Protein AF-A0AAW4BIH2-F1 (afdb_monomer_lite)

InterPro domains:
  IPR036457 PPM-type phosphatase-like domain superfamily [SSF81606] (21-105)

Sequence (108 aa):
MIEEGEHPIKKINERKERLSSVITKAISPQIELDYDITVASVDEYLEDGVLLLSLMSDGAYDYWQSRPRFSDSTMSTPSAFINSLRKRIEIKGPKDDYSCMNVKIHMK

Secondary structure (DSSP, 8-state):
--------HHHHHHHHHHHHT--S----TTS----------GGGGEETTEEEEEEE-HHHHHHHHTS----HHHHT-HHHHHHHHHHHHHHH--SS---EEEEEEE--

Structure (mmCIF, N/CA/C/O backbone):
data_AF-A0AAW4BIH2-F1
#
_entry.id   AF-A0AAW4BIH2-F1
#
loop_
_atom_site.group_PDB
_atom_site.id
_atom_site.type_symbol
_atom_site.label_atom_id
_atom_site.label_alt_id
_atom_site.label_comp_id
_atom_site.label_asym_id
_atom_site.label_entity_id
_atom_site.label_seq_id
_atom_site.pdbx_PDB_ins_code
_atom_site.Cartn_x
_atom_site.Cartn_y
_atom_site.Cartn_z
_atom_site.occupancy
_atom_site.B_iso_or_equiv
_atom_site.auth_seq_id
_atom_site.auth_comp_id
_atom_site.auth_asym_id
_atom_site.auth_atom_id
_atom_site.pdbx_PDB_model_num
ATOM 1 N N . MET A 1 1 ? -35.031 -0.398 17.779 1.00 35.66 1 MET A N 1
ATOM 2 C CA . MET A 1 1 ? -35.865 0.707 17.263 1.00 35.66 1 MET A CA 1
ATOM 3 C C . MET A 1 1 ? -35.094 1.366 16.141 1.00 35.66 1 MET A C 1
ATOM 5 O O . MET A 1 1 ? -34.038 1.926 16.399 1.00 35.66 1 MET A O 1
ATOM 9 N N . ILE A 1 2 ? -35.542 1.171 14.903 1.00 38.56 2 ILE A N 1
ATOM 10 C CA . ILE A 1 2 ? -34.971 1.819 13.721 1.00 38.56 2 ILE A CA 1
ATOM 11 C C . ILE A 1 2 ? -35.695 3.165 13.629 1.00 38.56 2 ILE A C 1
ATOM 13 O O . ILE A 1 2 ? -36.900 3.187 13.407 1.00 38.56 2 ILE A O 1
ATOM 17 N N . GLU A 1 3 ? -35.003 4.264 13.931 1.00 43.53 3 GLU A N 1
ATOM 18 C CA . GLU A 1 3 ? -35.548 5.613 13.743 1.00 43.53 3 GLU A CA 1
ATOM 19 C C . GLU A 1 3 ? -35.570 5.922 12.243 1.00 43.53 3 GLU A C 1
ATOM 21 O O . GLU A 1 3 ? -34.530 6.157 11.625 1.00 43.53 3 GLU A O 1
ATOM 26 N N . GLU A 1 4 ? -36.767 5.879 11.661 1.00 47.53 4 GLU A N 1
ATOM 27 C CA . GLU A 1 4 ? -37.059 6.401 10.330 1.00 47.53 4 GLU A CA 1
ATOM 28 C C . GLU A 1 4 ? -37.160 7.928 10.402 1.00 47.53 4 GLU A C 1
ATOM 30 O O . GLU A 1 4 ? -38.113 8.490 10.940 1.00 47.53 4 GLU A O 1
ATOM 35 N N . GLY A 1 5 ? -36.157 8.611 9.858 1.00 56.44 5 GLY A N 1
ATOM 36 C CA . GLY A 1 5 ? -36.192 10.048 9.622 1.00 56.44 5 GLY A CA 1
ATOM 37 C C . GLY A 1 5 ? -35.192 10.429 8.538 1.00 56.44 5 GLY A C 1
ATOM 38 O O . GLY A 1 5 ? -34.066 9.929 8.524 1.00 56.44 5 GLY A O 1
ATOM 39 N N . GLU A 1 6 ? -35.594 11.307 7.616 1.00 54.28 6 GLU A N 1
ATOM 40 C CA . GLU A 1 6 ? -34.710 11.832 6.572 1.00 54.28 6 GLU A CA 1
ATOM 41 C C . GLU A 1 6 ? -33.540 12.587 7.217 1.00 54.28 6 GLU A C 1
ATOM 43 O O . GLU A 1 6 ? -33.674 13.688 7.757 1.00 54.28 6 GLU A O 1
ATOM 48 N N . HIS A 1 7 ? -32.365 11.961 7.212 1.00 57.38 7 HIS A N 1
ATOM 49 C CA . HIS A 1 7 ? -31.160 12.561 7.756 1.00 57.38 7 HIS A CA 1
ATOM 50 C C . HIS A 1 7 ? -30.474 13.442 6.701 1.00 57.38 7 HIS A C 1
ATOM 52 O O . HIS A 1 7 ? -30.333 13.025 5.551 1.00 57.38 7 HIS A O 1
ATOM 58 N N . PRO A 1 8 ? -29.965 14.630 7.080 1.00 63.91 8 PRO A N 1
ATOM 59 C CA . PRO A 1 8 ? -29.156 15.453 6.189 1.00 63.91 8 PRO A CA 1
ATOM 60 C C . PRO A 1 8 ? -27.992 14.639 5.615 1.00 63.91 8 PRO A C 1
ATOM 62 O O . PRO A 1 8 ? -27.312 13.936 6.366 1.00 63.91 8 PRO A O 1
ATOM 65 N N . ILE A 1 9 ? -27.709 14.787 4.316 1.00 61.97 9 ILE A N 1
ATOM 66 C CA . ILE A 1 9 ? -26.652 14.049 3.590 1.00 61.97 9 ILE A CA 1
ATOM 67 C C . ILE A 1 9 ? -25.314 14.067 4.352 1.00 61.97 9 ILE A C 1
ATOM 69 O O . ILE A 1 9 ? -24.610 13.062 4.417 1.00 61.97 9 ILE A O 1
ATOM 73 N N . LYS A 1 10 ? -25.000 15.185 5.020 1.00 56.34 10 LYS A N 1
ATOM 74 C CA . LYS A 1 10 ? -23.813 15.335 5.870 1.00 56.34 10 LYS A CA 1
ATOM 75 C C . LYS A 1 10 ? -23.765 14.334 7.038 1.00 56.34 10 LYS A C 1
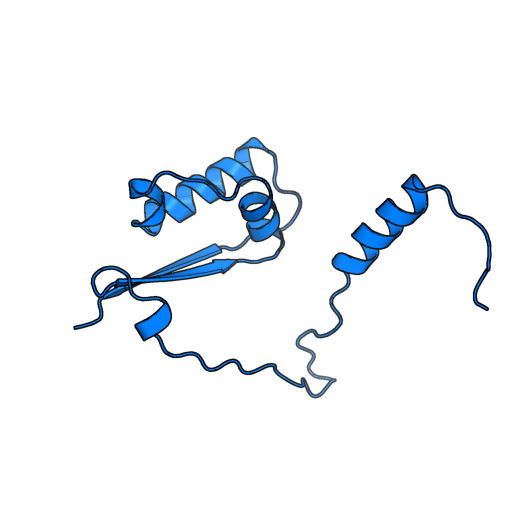ATOM 77 O O . LYS A 1 10 ? -22.749 13.673 7.215 1.00 56.34 10 LYS A O 1
ATOM 82 N N . LYS A 1 11 ? -24.869 14.153 7.777 1.00 57.22 11 LYS A N 1
ATOM 83 C CA . LYS A 1 11 ? -24.959 13.174 8.879 1.00 57.22 11 LYS A CA 1
ATOM 84 C C . LYS A 1 11 ? -24.885 11.733 8.372 1.00 57.22 11 LYS A C 1
ATOM 86 O O . LYS A 1 11 ? -24.359 10.872 9.068 1.00 57.22 11 LYS A O 1
ATOM 91 N N . ILE A 1 12 ? -25.398 11.462 7.170 1.00 57.81 12 ILE A N 1
ATOM 92 C CA . ILE A 1 12 ? -25.308 10.135 6.541 1.00 57.81 12 ILE A CA 1
ATOM 93 C C . ILE A 1 12 ? -23.852 9.813 6.179 1.00 57.81 12 ILE A C 1
ATOM 95 O O . ILE A 1 12 ? -23.391 8.708 6.460 1.00 57.81 12 ILE A O 1
ATOM 99 N N . ASN A 1 13 ? -23.118 10.772 5.610 1.00 58.00 13 ASN A N 1
ATOM 100 C CA . ASN A 1 13 ? -21.713 10.587 5.238 1.00 58.00 13 ASN A CA 1
ATOM 101 C C . ASN A 1 13 ? -20.806 10.415 6.465 1.00 58.00 13 ASN A C 1
ATOM 103 O O . ASN A 1 13 ? -20.022 9.473 6.496 1.00 58.00 13 ASN A O 1
ATOM 107 N N . GLU A 1 14 ? -20.988 11.226 7.512 1.00 57.31 14 GLU A N 1
ATOM 108 C CA . GLU A 1 14 ? -20.265 11.070 8.787 1.00 57.31 14 GLU A CA 1
ATOM 109 C C . GLU A 1 14 ? -20.518 9.689 9.422 1.00 57.31 14 GLU A C 1
ATOM 111 O O . GLU A 1 14 ? -19.617 9.057 9.973 1.00 57.31 14 GLU A O 1
ATOM 116 N N . ARG A 1 15 ? -21.751 9.174 9.325 1.00 55.94 15 ARG A N 1
ATOM 117 C CA . ARG A 1 15 ? -22.107 7.844 9.843 1.00 55.94 15 ARG A CA 1
ATOM 118 C C . ARG A 1 15 ? -21.521 6.717 8.987 1.00 55.94 15 ARG A C 1
ATOM 120 O O . ARG A 1 15 ? -21.122 5.701 9.546 1.00 55.94 15 ARG A O 1
ATOM 127 N N . LYS A 1 16 ? -21.442 6.894 7.663 1.00 54.62 16 LYS A N 1
ATOM 128 C CA . LYS A 1 16 ? -20.788 5.949 6.742 1.00 54.62 16 LYS A CA 1
ATOM 129 C C . LYS A 1 16 ? -19.285 5.850 6.993 1.00 54.62 16 LYS A C 1
ATOM 131 O O . LYS A 1 16 ? -18.795 4.733 7.096 1.00 54.62 16 LYS A O 1
ATOM 136 N N . GLU A 1 17 ? -18.592 6.976 7.156 1.00 58.19 17 GLU A N 1
ATOM 137 C CA . GLU A 1 17 ? -17.158 6.988 7.491 1.00 58.19 17 GLU A CA 1
ATOM 138 C C . GLU A 1 17 ? -16.884 6.264 8.816 1.00 58.19 17 GLU A C 1
ATOM 140 O O . GLU A 1 17 ? -15.974 5.441 8.906 1.00 58.19 17 GLU A O 1
ATOM 145 N N . ARG A 1 18 ? -17.732 6.490 9.830 1.00 55.34 18 ARG A N 1
ATOM 146 C CA . ARG A 1 18 ? -17.628 5.788 11.118 1.00 55.34 18 ARG A CA 1
ATOM 147 C C . ARG A 1 18 ? -17.896 4.291 11.024 1.00 55.34 18 ARG A C 1
ATOM 149 O O . ARG A 1 18 ? -17.357 3.557 11.836 1.00 55.34 18 ARG A O 1
ATOM 156 N N . LEU A 1 19 ? -18.752 3.844 10.104 1.00 55.59 19 LEU A N 1
ATOM 157 C CA . LEU A 1 19 ? -19.045 2.421 9.906 1.00 55.59 19 LEU A CA 1
ATOM 158 C C . LEU A 1 19 ? -17.952 1.720 9.091 1.00 55.59 19 LEU A C 1
ATOM 160 O O . LEU A 1 19 ? -17.664 0.561 9.370 1.00 55.59 19 LEU A O 1
ATOM 164 N N . SER A 1 20 ? -17.317 2.406 8.133 1.00 60.84 20 SER A N 1
ATOM 165 C CA . SER A 1 20 ? -16.215 1.833 7.342 1.00 60.84 20 SER A CA 1
ATOM 166 C C . SER A 1 20 ? -14.957 1.539 8.159 1.00 60.84 20 SER A C 1
ATOM 168 O O . SER A 1 20 ? -14.157 0.713 7.742 1.00 60.84 20 SER A O 1
ATOM 170 N N . SER A 1 21 ? -14.793 2.177 9.320 1.00 65.75 21 SER A N 1
ATOM 171 C CA . SER A 1 21 ? -13.668 1.944 10.231 1.00 65.75 21 SER A CA 1
ATOM 172 C C . SER A 1 21 ? -13.961 0.905 11.323 1.00 65.75 21 SER A C 1
ATOM 174 O O . SER A 1 21 ? -13.119 0.682 12.190 1.00 65.75 21 SER A O 1
ATOM 176 N N . VAL A 1 22 ? -15.161 0.308 11.366 1.00 77.19 22 VAL A N 1
ATOM 177 C CA . VAL A 1 22 ? -15.487 -0.695 12.393 1.00 77.19 22 VAL A CA 1
ATOM 178 C C . VAL A 1 22 ? -14.949 -2.052 11.960 1.00 77.19 22 VAL A C 1
ATOM 180 O O . VAL A 1 22 ? -15.492 -2.696 11.066 1.00 77.19 22 VAL A O 1
ATOM 183 N N . ILE A 1 23 ? -13.901 -2.507 12.641 1.00 77.62 23 ILE A N 1
ATOM 184 C CA . ILE A 1 23 ? -13.364 -3.858 12.489 1.00 77.62 23 ILE A CA 1
ATOM 185 C C . ILE A 1 23 ? -14.346 -4.857 13.118 1.00 77.62 23 ILE A C 1
ATOM 187 O O . ILE A 1 23 ? -14.684 -4.752 14.296 1.00 77.62 23 ILE A O 1
ATOM 191 N N . THR A 1 24 ? -14.802 -5.839 12.337 1.00 79.56 24 THR A N 1
ATOM 192 C CA . THR A 1 24 ? -15.749 -6.880 12.785 1.00 79.56 24 THR A CA 1
ATOM 193 C C . THR A 1 24 ? -15.076 -8.203 13.159 1.00 79.56 24 THR A C 1
ATOM 195 O O . THR A 1 24 ? -15.696 -9.028 13.827 1.00 79.56 24 THR A O 1
ATOM 198 N N . LYS A 1 25 ? -13.809 -8.398 12.768 1.00 77.62 25 LYS A N 1
ATOM 199 C CA . LYS A 1 25 ? -12.968 -9.553 13.113 1.00 77.62 25 LYS A CA 1
ATOM 200 C C . LYS A 1 25 ? -11.623 -9.057 13.654 1.00 77.62 25 LYS A C 1
ATOM 202 O O . LYS A 1 25 ? -10.922 -8.324 12.966 1.00 77.62 25 LYS A O 1
ATOM 207 N N . ALA A 1 26 ? -11.242 -9.469 14.859 1.00 81.31 26 ALA A N 1
ATOM 208 C CA . ALA A 1 26 ? -9.942 -9.155 15.452 1.00 81.31 26 ALA A CA 1
ATOM 209 C C . ALA A 1 26 ? -9.416 -10.375 16.205 1.00 81.31 26 ALA A C 1
ATOM 211 O O . ALA A 1 26 ? -10.208 -11.104 16.796 1.00 81.31 26 ALA A O 1
ATOM 212 N N . ILE A 1 27 ? -8.096 -10.588 16.191 1.00 83.56 27 ILE A N 1
ATOM 213 C CA . ILE A 1 27 ? -7.464 -11.722 16.876 1.00 83.56 27 ILE A CA 1
ATOM 214 C C . ILE A 1 27 ? -7.770 -11.631 18.377 1.00 83.56 27 ILE A C 1
ATOM 216 O O . ILE A 1 27 ? -7.378 -10.668 19.033 1.00 83.56 27 ILE A O 1
ATOM 220 N N . SER A 1 28 ? -8.462 -12.633 18.921 1.00 81.12 28 SER A N 1
ATOM 221 C CA . SER A 1 28 ? -8.845 -12.695 20.332 1.00 81.12 28 SER A CA 1
ATOM 222 C C . SER A 1 28 ? -8.620 -14.109 20.874 1.00 81.12 28 SER A C 1
ATOM 224 O O . SER A 1 28 ? -9.024 -15.071 20.229 1.00 81.12 28 SER A O 1
ATOM 226 N N . PRO A 1 29 ? -8.027 -14.264 22.072 1.00 75.81 29 PRO A N 1
ATOM 227 C CA . PRO A 1 29 ? -7.904 -15.569 22.723 1.00 75.81 29 PRO A CA 1
ATOM 228 C C . PRO A 1 29 ? -9.248 -16.229 23.061 1.00 75.81 29 PRO A C 1
ATOM 230 O O . PRO A 1 29 ? -9.296 -17.430 23.307 1.00 75.81 29 PRO A O 1
ATOM 233 N N . GLN A 1 30 ? -10.319 -15.439 23.159 1.00 80.50 30 GLN A N 1
ATOM 234 C CA . GLN A 1 30 ? -11.628 -15.878 23.644 1.00 80.50 30 GLN A CA 1
ATOM 235 C C . GLN A 1 30 ? -12.609 -16.211 22.514 1.00 80.50 30 GLN A C 1
ATOM 237 O O . GLN A 1 30 ? -13.702 -16.700 22.793 1.00 80.50 30 GLN A O 1
ATOM 242 N N . ILE A 1 31 ? -12.248 -15.923 21.263 1.00 78.31 31 ILE A N 1
ATOM 243 C CA . ILE A 1 31 ? -13.118 -16.086 20.099 1.00 78.31 31 ILE A CA 1
ATOM 244 C C . ILE A 1 31 ? -12.356 -16.904 19.063 1.00 78.31 31 ILE A C 1
ATOM 246 O O . ILE A 1 31 ? -11.237 -16.559 18.693 1.00 78.31 31 ILE A O 1
ATOM 250 N N . GLU A 1 32 ? -12.964 -17.987 18.590 1.00 78.38 32 GLU A N 1
ATOM 251 C CA . GLU A 1 32 ? -12.441 -18.735 17.451 1.00 78.38 32 GLU A CA 1
ATOM 252 C C . GLU A 1 32 ? -12.530 -17.847 16.203 1.00 78.38 32 GLU A C 1
ATOM 254 O O . GLU A 1 32 ? -13.618 -17.42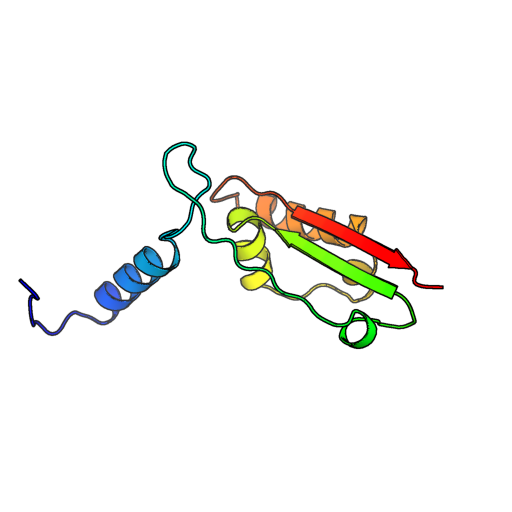7 15.804 1.00 78.38 32 GLU A O 1
ATOM 259 N N . LEU A 1 33 ? -11.377 -17.483 15.632 1.00 77.94 33 LEU A N 1
ATOM 260 C CA . LEU A 1 33 ? -11.346 -16.659 14.428 1.00 77.94 33 LEU A CA 1
ATOM 261 C C . LEU A 1 33 ? -11.632 -17.504 13.197 1.00 77.94 33 LEU A C 1
ATOM 263 O O . LEU A 1 33 ? -10.906 -18.446 12.892 1.00 77.94 33 LEU A O 1
ATOM 267 N N . ASP A 1 34 ? -12.624 -17.063 12.435 1.00 82.06 34 ASP A N 1
ATOM 268 C CA . ASP A 1 34 ? -12.821 -17.492 11.059 1.00 82.06 34 ASP A CA 1
ATOM 269 C C . ASP A 1 34 ? -11.940 -16.642 10.128 1.00 82.06 34 ASP A C 1
ATOM 271 O O . ASP A 1 34 ? -12.247 -15.474 9.843 1.00 82.06 34 ASP A O 1
ATOM 275 N N . TYR A 1 35 ? -10.795 -17.203 9.734 1.00 84.00 35 TYR A N 1
ATOM 276 C CA . TYR A 1 35 ? -9.810 -16.540 8.883 1.00 84.00 35 TYR A CA 1
ATOM 277 C C . TYR A 1 35 ? -10.198 -16.632 7.412 1.00 84.00 35 TYR A C 1
ATOM 279 O O . TYR A 1 35 ? -10.483 -17.708 6.893 1.00 84.00 35 TYR A O 1
ATOM 287 N N . ASP A 1 36 ? -10.090 -15.508 6.714 1.00 86.44 36 ASP A N 1
ATOM 288 C CA . ASP A 1 36 ? -10.270 -15.479 5.271 1.00 86.44 36 ASP A CA 1
ATOM 289 C C . ASP A 1 36 ? -8.948 -15.885 4.592 1.00 86.44 36 ASP A C 1
ATOM 291 O O . ASP A 1 36 ? -7.923 -15.214 4.739 1.00 86.44 36 ASP A O 1
ATOM 295 N N . ILE A 1 37 ? -8.957 -17.011 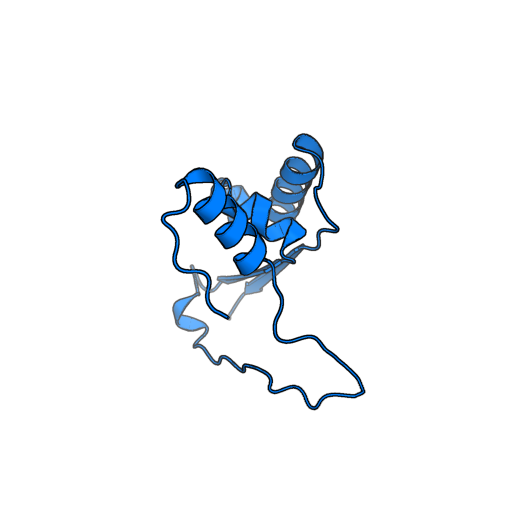3.871 1.00 89.94 37 ILE A N 1
ATOM 296 C CA . ILE A 1 37 ? -7.807 -17.501 3.098 1.00 89.94 37 ILE A CA 1
ATOM 297 C C . ILE A 1 37 ? -8.061 -17.228 1.618 1.00 89.94 37 ILE A C 1
ATOM 299 O O . ILE A 1 37 ? -8.980 -17.788 1.023 1.00 89.94 37 ILE A O 1
ATOM 303 N N . THR A 1 38 ? -7.197 -16.417 1.011 1.00 89.19 38 THR A N 1
ATOM 304 C CA . THR A 1 38 ? -7.214 -16.154 -0.432 1.00 89.19 38 THR A CA 1
ATOM 305 C C . THR A 1 38 ? -6.029 -16.840 -1.093 1.00 89.19 38 THR A C 1
ATOM 307 O O . THR A 1 38 ? -4.883 -16.636 -0.695 1.00 89.19 38 THR A O 1
ATOM 310 N N . VAL A 1 39 ? -6.306 -17.631 -2.129 1.00 90.25 39 VAL A N 1
ATOM 311 C CA . VAL A 1 39 ? -5.292 -18.248 -2.989 1.00 90.25 39 VAL A CA 1
ATOM 312 C C . VAL A 1 39 ? -5.434 -17.644 -4.378 1.00 90.25 39 VAL A C 1
ATOM 314 O O . VAL A 1 39 ? -6.519 -17.676 -4.953 1.00 90.25 39 VAL A O 1
ATOM 317 N N . ALA A 1 40 ? -4.345 -17.096 -4.905 1.00 88.81 40 ALA A N 1
ATOM 318 C CA . ALA A 1 40 ? -4.292 -16.532 -6.248 1.00 88.81 40 ALA A CA 1
ATOM 319 C C . ALA A 1 40 ? -3.018 -17.003 -6.958 1.00 88.81 40 ALA A C 1
ATOM 321 O O . ALA A 1 40 ? -2.000 -17.252 -6.303 1.00 88.81 40 ALA A O 1
ATOM 322 N N . SER A 1 41 ? -3.079 -17.141 -8.285 1.00 90.38 41 SER A N 1
ATOM 323 C CA . SER A 1 41 ? -1.887 -17.459 -9.071 1.00 90.38 41 SER A CA 1
ATOM 324 C C . SER A 1 41 ? -0.960 -16.250 -9.106 1.00 90.38 41 SER A C 1
ATOM 326 O O . SER A 1 41 ? -1.395 -15.135 -9.383 1.00 90.38 41 SER A O 1
ATOM 328 N N . VAL A 1 42 ? 0.330 -16.470 -8.851 1.00 89.12 42 VAL A N 1
ATOM 329 C CA . VAL A 1 42 ? 1.338 -15.403 -8.921 1.00 89.12 42 VAL A CA 1
ATOM 330 C C . VAL A 1 42 ? 1.481 -14.878 -10.350 1.00 89.12 42 VAL A C 1
ATOM 332 O O . VAL A 1 42 ? 1.749 -13.693 -10.523 1.00 89.12 42 VAL A O 1
ATOM 335 N N . ASP A 1 43 ? 1.235 -15.723 -11.355 1.00 89.44 43 ASP A N 1
ATOM 336 C CA . ASP A 1 43 ? 1.389 -15.384 -12.775 1.00 89.44 43 ASP A CA 1
ATOM 337 C C . ASP A 1 43 ? 0.534 -14.184 -13.208 1.00 89.44 43 ASP A C 1
ATOM 339 O O . ASP A 1 43 ? 0.919 -13.452 -14.114 1.00 89.44 43 ASP A O 1
ATOM 343 N N . GLU A 1 44 ? -0.594 -13.938 -12.534 1.00 88.94 44 GLU A N 1
ATOM 344 C CA . GLU A 1 44 ? -1.481 -12.796 -12.808 1.00 88.94 44 GLU A CA 1
ATOM 345 C C . GLU A 1 44 ? -0.902 -11.450 -12.342 1.00 88.94 44 GLU A C 1
ATOM 347 O O . GLU A 1 44 ? -1.367 -10.393 -12.768 1.00 88.94 44 GLU A O 1
ATOM 352 N N . TYR A 1 45 ? 0.109 -11.480 -11.472 1.00 89.88 45 TYR A N 1
ATOM 353 C CA . TYR A 1 45 ? 0.701 -10.305 -10.826 1.00 89.88 45 TYR A CA 1
ATOM 354 C C . TYR A 1 45 ? 2.186 -10.121 -11.160 1.00 89.88 45 TYR A C 1
ATOM 356 O O . TYR A 1 45 ? 2.842 -9.251 -10.581 1.00 89.88 45 TYR A O 1
ATOM 364 N N . LEU A 1 46 ? 2.733 -10.953 -12.051 1.00 91.50 46 LEU A N 1
ATOM 365 C CA . LEU A 1 46 ? 4.115 -10.834 -12.497 1.00 91.50 46 LEU A CA 1
ATOM 366 C C . LEU A 1 46 ? 4.250 -9.760 -13.570 1.00 91.50 46 LEU A C 1
ATOM 368 O O . LEU A 1 46 ? 3.605 -9.811 -14.614 1.00 91.50 46 LEU A O 1
ATOM 372 N N . GLU A 1 47 ? 5.190 -8.850 -13.349 1.00 87.94 47 GLU A N 1
ATOM 373 C CA . GLU A 1 47 ? 5.694 -7.935 -14.367 1.00 87.94 47 GLU A CA 1
ATOM 374 C C . GLU A 1 47 ? 7.168 -8.268 -14.605 1.00 87.94 47 GLU A C 1
ATOM 376 O O . GLU A 1 47 ? 7.978 -8.212 -13.681 1.00 87.94 47 GLU A O 1
ATOM 381 N N . ASP A 1 48 ? 7.522 -8.685 -15.822 1.00 89.31 48 ASP A N 1
ATOM 382 C CA . ASP A 1 48 ? 8.897 -9.054 -16.200 1.00 89.31 48 ASP A CA 1
ATOM 383 C C . ASP A 1 48 ? 9.566 -10.072 -15.247 1.00 89.31 48 ASP A C 1
ATOM 385 O O . ASP A 1 48 ? 10.746 -9.966 -14.902 1.00 89.31 48 ASP A O 1
ATOM 389 N N . GLY A 1 49 ? 8.800 -11.069 -14.784 1.00 91.00 49 GLY A N 1
ATOM 390 C CA . GLY A 1 49 ? 9.280 -12.095 -13.843 1.00 91.00 49 GLY A CA 1
ATOM 391 C C . GLY A 1 49 ? 9.478 -11.584 -12.411 1.00 91.00 49 GLY A C 1
ATOM 392 O O . GLY A 1 49 ? 10.077 -12.263 -11.573 1.00 91.00 49 GLY A O 1
ATOM 393 N N . VAL A 1 50 ? 8.981 -10.388 -12.108 1.00 92.69 50 VAL A N 1
ATOM 394 C CA . VAL A 1 50 ? 9.045 -9.770 -10.788 1.00 92.69 50 VAL A CA 1
ATOM 395 C C . VAL A 1 50 ? 7.646 -9.670 -10.200 1.00 92.69 50 VAL A C 1
ATOM 397 O O . VAL A 1 50 ? 6.735 -9.128 -10.818 1.00 92.69 50 VAL A O 1
ATOM 400 N N . LEU A 1 51 ? 7.500 -10.134 -8.961 1.00 92.50 51 LEU A N 1
ATOM 401 C CA . LEU A 1 51 ? 6.323 -9.883 -8.137 1.00 92.50 51 LEU A CA 1
ATOM 402 C C . LEU A 1 51 ? 6.642 -8.782 -7.125 1.00 92.50 51 LEU A C 1
ATOM 404 O O . LEU A 1 51 ? 7.628 -8.877 -6.386 1.00 92.50 51 LEU A O 1
ATOM 408 N N . LEU A 1 52 ? 5.785 -7.765 -7.052 1.00 92.56 52 LEU A N 1
ATOM 409 C CA . LEU A 1 52 ? 5.860 -6.718 -6.038 1.00 92.56 52 LEU A CA 1
ATOM 410 C C . LEU A 1 52 ? 4.623 -6.764 -5.135 1.00 92.56 52 LEU A C 1
ATOM 412 O O . LEU A 1 52 ? 3.510 -6.486 -5.571 1.00 92.56 52 LEU A O 1
ATOM 416 N N . LEU A 1 53 ? 4.827 -7.067 -3.855 1.00 92.19 53 LEU A N 1
ATOM 417 C CA . LEU A 1 53 ? 3.767 -7.136 -2.852 1.00 92.19 53 LEU A CA 1
ATOM 418 C C . LEU A 1 53 ? 3.902 -5.978 -1.862 1.00 92.19 53 LEU A C 1
ATOM 420 O O . LEU A 1 53 ? 4.993 -5.714 -1.359 1.00 92.19 53 LEU A O 1
ATOM 424 N N . SER A 1 54 ? 2.789 -5.320 -1.534 1.00 93.19 54 SER A N 1
ATOM 425 C CA . SER A 1 54 ? 2.727 -4.343 -0.442 1.00 93.19 54 SER A CA 1
ATOM 426 C C . SER A 1 54 ? 1.684 -4.750 0.589 1.00 93.19 54 SER A C 1
ATOM 428 O O . SER A 1 54 ? 0.539 -5.014 0.235 1.00 93.19 54 SER A O 1
ATOM 430 N N . LEU A 1 55 ? 2.069 -4.742 1.861 1.00 94.44 55 LEU A N 1
ATOM 431 C CA . LEU A 1 55 ? 1.189 -4.960 3.005 1.00 94.44 55 LEU A CA 1
ATOM 432 C C . LEU A 1 55 ? 1.219 -3.719 3.887 1.00 94.44 55 LEU A C 1
ATOM 434 O O . LEU A 1 55 ? 2.291 -3.190 4.184 1.00 94.44 55 LEU A O 1
ATOM 438 N N . MET A 1 56 ? 0.047 -3.228 4.272 1.00 95.00 56 MET A N 1
ATOM 439 C CA . MET A 1 56 ? -0.104 -1.949 4.961 1.00 95.00 56 MET A CA 1
ATOM 440 C C . MET A 1 56 ? -1.159 -2.066 6.058 1.00 95.00 56 MET A C 1
ATOM 442 O O . MET A 1 56 ? -2.162 -2.749 5.856 1.00 95.00 56 MET A O 1
ATOM 446 N N . SER A 1 57 ? -0.954 -1.379 7.185 1.00 94.62 57 SER A N 1
ATOM 447 C CA . SER A 1 57 ? -2.062 -1.061 8.094 1.00 94.62 57 SER A CA 1
ATOM 448 C C . SER A 1 57 ? -2.979 -0.014 7.457 1.00 94.62 57 SER A C 1
ATOM 450 O O . SER A 1 57 ? -2.575 0.685 6.522 1.00 94.62 57 SER A O 1
ATOM 452 N N . ASP A 1 58 ? -4.194 0.126 7.975 1.00 91.12 58 ASP A N 1
ATOM 453 C CA . ASP A 1 58 ? -5.129 1.201 7.618 1.00 91.12 58 ASP A CA 1
ATOM 454 C C . ASP A 1 58 ? -4.488 2.595 7.743 1.00 91.12 58 ASP A C 1
ATOM 456 O O . ASP A 1 58 ? -4.545 3.386 6.799 1.00 91.12 58 ASP A O 1
ATOM 460 N N . GLY A 1 59 ? -3.734 2.840 8.820 1.00 92.00 59 GLY A N 1
ATOM 461 C CA . GLY A 1 59 ? -2.999 4.087 9.036 1.00 92.00 59 GLY A CA 1
ATOM 462 C C . GLY A 1 59 ? -1.997 4.435 7.925 1.00 92.00 59 GLY A C 1
ATOM 463 O O . GLY A 1 59 ? -1.771 5.612 7.650 1.00 92.00 59 GLY A O 1
ATOM 464 N N . ALA A 1 60 ? -1.416 3.448 7.231 1.00 94.75 60 ALA A N 1
ATOM 465 C CA . ALA A 1 60 ? -0.588 3.683 6.041 1.00 94.75 60 ALA A CA 1
ATOM 466 C C . ALA A 1 60 ? -1.420 3.699 4.744 1.00 94.75 60 ALA A C 1
ATOM 468 O O . ALA A 1 60 ? -1.175 4.518 3.846 1.00 94.75 60 ALA A O 1
ATOM 469 N N . TYR A 1 61 ? -2.399 2.798 4.646 1.00 94.06 61 TYR A N 1
ATOM 470 C CA . TYR A 1 61 ? -3.242 2.605 3.472 1.00 94.06 61 TYR A CA 1
ATOM 471 C C . TYR A 1 61 ? -4.069 3.851 3.140 1.00 94.06 61 TYR A C 1
ATOM 473 O O . TYR A 1 61 ? -4.133 4.234 1.972 1.00 94.06 61 TYR A O 1
ATOM 481 N N . ASP A 1 62 ? -4.582 4.571 4.138 1.00 92.81 62 ASP A N 1
ATOM 482 C CA . ASP A 1 62 ? -5.323 5.825 3.947 1.00 92.81 62 ASP A CA 1
ATOM 483 C C . ASP A 1 62 ? -4.524 6.865 3.135 1.00 92.81 62 ASP A C 1
ATOM 485 O O . ASP A 1 62 ? -5.037 7.576 2.257 1.00 92.81 62 ASP A O 1
ATOM 489 N N . TYR A 1 63 ? -3.213 6.944 3.373 1.00 93.62 63 TYR A N 1
ATOM 490 C CA . TYR A 1 63 ? -2.324 7.874 2.673 1.00 93.62 63 TYR A CA 1
ATOM 491 C C . TYR A 1 63 ? -1.942 7.380 1.281 1.00 93.62 63 TYR A C 1
ATOM 493 O O . TYR A 1 63 ? -1.700 8.205 0.385 1.00 93.62 63 TYR A O 1
ATOM 501 N N . TRP A 1 64 ? -1.894 6.063 1.086 1.00 92.94 64 TRP A N 1
ATOM 502 C CA . TRP A 1 64 ? -1.766 5.455 -0.232 1.00 92.94 64 TRP A CA 1
ATOM 503 C C . TRP A 1 64 ? -3.018 5.730 -1.073 1.00 92.94 64 TRP A C 1
ATOM 505 O O . TRP A 1 64 ? -2.909 6.370 -2.122 1.00 92.94 64 TRP A O 1
ATOM 515 N N . GLN A 1 65 ? -4.201 5.366 -0.574 1.00 91.19 65 GLN A N 1
ATOM 516 C CA . GLN A 1 65 ? -5.483 5.501 -1.266 1.00 91.19 65 GLN A CA 1
ATOM 517 C C . GLN A 1 65 ? -5.831 6.962 -1.575 1.00 91.19 65 GLN A C 1
ATOM 519 O O . GLN A 1 65 ? -6.358 7.252 -2.648 1.00 91.19 65 GLN A O 1
ATOM 524 N N . SER A 1 66 ? -5.474 7.912 -0.700 1.00 88.69 66 SER A N 1
ATOM 525 C CA . SER A 1 66 ? -5.700 9.342 -0.977 1.00 88.69 66 SER A CA 1
ATOM 526 C C . SER A 1 66 ? -4.910 9.874 -2.184 1.00 88.69 66 SER A C 1
ATOM 528 O O . SER A 1 66 ? -5.287 10.893 -2.766 1.00 88.69 66 SER A O 1
ATOM 530 N N . ARG A 1 67 ? -3.797 9.225 -2.567 1.00 86.69 67 ARG A N 1
ATOM 531 C CA . ARG A 1 67 ? -2.999 9.583 -3.755 1.00 86.69 67 ARG A CA 1
ATOM 532 C C . ARG A 1 67 ? -2.209 8.368 -4.277 1.00 86.69 67 ARG A C 1
ATOM 534 O O . ARG A 1 67 ? -0.991 8.317 -4.089 1.00 86.69 67 ARG A O 1
ATOM 541 N N . PRO A 1 68 ? -2.830 7.415 -4.986 1.00 86.56 68 PRO A N 1
ATOM 542 C CA . PRO A 1 68 ? -2.211 6.135 -5.342 1.00 86.56 68 PRO A CA 1
ATOM 543 C C . PRO A 1 68 ? -1.328 6.266 -6.591 1.00 86.56 68 PRO A C 1
ATOM 545 O O . PRO A 1 68 ? -1.511 5.583 -7.590 1.00 86.56 68 PRO A O 1
ATOM 548 N N . ARG A 1 69 ? -0.421 7.247 -6.593 1.00 88.12 69 ARG A N 1
ATOM 549 C CA . ARG A 1 69 ? 0.488 7.516 -7.706 1.00 88.12 69 ARG A CA 1
ATOM 550 C C . ARG A 1 69 ? 1.875 7.832 -7.174 1.00 88.12 69 ARG A C 1
ATOM 552 O O . ARG A 1 69 ? 2.050 8.794 -6.417 1.00 88.12 69 ARG A O 1
ATOM 559 N N . PHE A 1 70 ? 2.835 7.043 -7.621 1.00 89.94 70 PHE A N 1
ATOM 560 C CA . PHE A 1 70 ? 4.258 7.344 -7.615 1.00 89.94 70 PHE A CA 1
ATOM 561 C C . PHE A 1 70 ? 4.801 7.094 -9.027 1.00 89.94 70 PHE A C 1
ATOM 563 O O . PHE A 1 70 ? 4.081 6.565 -9.869 1.00 89.94 70 PHE A O 1
ATOM 570 N N . SER A 1 71 ? 6.036 7.513 -9.303 1.00 91.19 71 SER A N 1
ATOM 571 C CA . SER A 1 71 ? 6.692 7.145 -10.561 1.00 91.19 71 SER A CA 1
ATOM 572 C C . SER A 1 71 ? 6.954 5.640 -10.610 1.00 91.19 71 SER A C 1
ATOM 574 O O . SER A 1 71 ? 7.173 5.026 -9.564 1.00 91.19 71 SER A O 1
ATOM 576 N N . ASP A 1 72 ? 7.050 5.070 -11.807 1.00 87.81 72 ASP A N 1
ATOM 577 C CA . ASP A 1 72 ? 7.375 3.647 -11.994 1.00 87.81 72 ASP A CA 1
ATOM 578 C C . ASP A 1 72 ? 8.718 3.279 -11.346 1.00 87.81 72 ASP A C 1
ATOM 580 O O . ASP A 1 72 ? 8.863 2.233 -10.716 1.00 87.81 72 ASP A O 1
ATOM 584 N N . SER A 1 73 ? 9.693 4.192 -11.386 1.00 88.94 73 SER A N 1
ATOM 585 C CA . SER A 1 73 ? 10.979 4.040 -10.690 1.00 88.94 73 SER A CA 1
ATOM 586 C C . SER A 1 73 ? 10.840 3.942 -9.167 1.00 88.94 73 SER A C 1
ATOM 588 O O . SER A 1 73 ? 11.595 3.223 -8.514 1.00 88.94 73 SER A O 1
ATOM 590 N N . THR A 1 74 ? 9.865 4.649 -8.594 1.00 91.56 74 THR A N 1
ATOM 591 C CA . THR A 1 74 ? 9.572 4.601 -7.158 1.00 91.56 74 THR A CA 1
ATOM 592 C C . THR A 1 74 ? 8.784 3.344 -6.813 1.00 91.56 74 THR A C 1
ATOM 594 O O . THR A 1 74 ? 9.072 2.718 -5.799 1.00 91.56 74 THR A O 1
ATOM 597 N N . MET A 1 75 ? 7.814 2.964 -7.652 1.00 90.38 75 MET A N 1
ATOM 598 C CA . MET A 1 75 ? 6.985 1.773 -7.449 1.00 90.38 75 MET A CA 1
ATOM 599 C C . M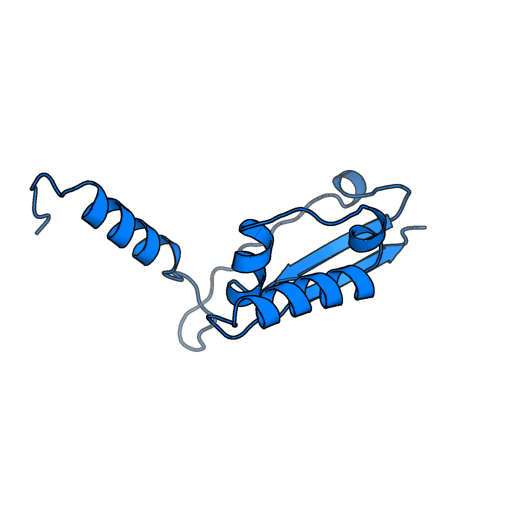ET A 1 75 ? 7.811 0.488 -7.554 1.00 90.38 75 MET A C 1
ATOM 601 O O . MET A 1 75 ? 7.702 -0.374 -6.695 1.00 90.38 75 MET A O 1
ATOM 605 N N . SER A 1 76 ? 8.707 0.385 -8.534 1.00 89.12 76 SER A N 1
ATOM 606 C CA . SER A 1 76 ? 9.528 -0.812 -8.794 1.00 89.12 76 SER A CA 1
ATOM 607 C C . SER A 1 76 ? 10.625 -1.098 -7.756 1.00 89.12 76 SER A C 1
ATOM 609 O O . SER A 1 76 ? 11.284 -2.148 -7.818 1.00 89.12 76 SER A O 1
ATOM 611 N N . THR A 1 77 ? 10.845 -0.176 -6.812 1.00 93.31 77 THR A N 1
ATOM 612 C CA . THR A 1 77 ? 11.906 -0.259 -5.803 1.00 93.31 77 THR A CA 1
ATOM 613 C C . THR A 1 77 ? 11.309 -0.203 -4.393 1.00 93.31 77 THR A C 1
ATOM 615 O O . THR A 1 77 ? 10.879 0.872 -3.967 1.00 93.31 77 THR A O 1
ATOM 618 N N . PRO A 1 78 ? 11.357 -1.302 -3.613 1.00 94.50 78 PRO A N 1
ATOM 619 C CA . PRO A 1 78 ? 10.724 -1.370 -2.293 1.00 94.50 78 PRO A CA 1
ATOM 620 C C . PRO A 1 78 ? 11.114 -0.239 -1.338 1.00 94.50 78 PRO A C 1
ATOM 622 O O . PRO A 1 78 ? 10.261 0.392 -0.718 1.00 94.50 78 PRO A O 1
ATOM 625 N N . SER A 1 79 ? 12.408 0.072 -1.250 1.00 95.31 79 SER A N 1
ATOM 626 C CA . SER A 1 79 ? 12.914 1.126 -0.367 1.00 95.31 79 SER A CA 1
ATOM 627 C C . SER A 1 79 ? 12.462 2.522 -0.802 1.00 95.31 79 SER A C 1
ATOM 629 O O . SER A 1 79 ? 12.131 3.354 0.044 1.00 95.31 79 SER A O 1
ATOM 631 N N . ALA A 1 80 ? 12.412 2.787 -2.110 1.00 95.25 80 ALA A N 1
ATOM 632 C CA . ALA A 1 80 ? 11.944 4.060 -2.646 1.00 95.25 80 ALA A CA 1
ATOM 633 C C . ALA A 1 80 ? 10.444 4.241 -2.391 1.00 95.25 80 ALA A C 1
ATOM 635 O O . ALA A 1 80 ? 10.031 5.322 -1.959 1.00 95.25 80 ALA A O 1
ATOM 636 N N . PHE A 1 81 ? 9.654 3.184 -2.590 1.00 95.94 81 PHE A N 1
ATOM 637 C CA . PHE A 1 81 ? 8.226 3.170 -2.295 1.00 95.94 81 PHE A CA 1
ATOM 638 C C . PHE A 1 81 ? 7.954 3.443 -0.811 1.00 95.94 81 PHE A C 1
ATOM 640 O O . PHE A 1 81 ? 7.258 4.410 -0.487 1.00 95.94 81 PHE A O 1
ATOM 647 N N . ILE A 1 82 ? 8.563 2.662 0.091 1.00 95.88 82 ILE A N 1
ATOM 648 C CA . ILE A 1 82 ? 8.383 2.808 1.544 1.00 95.88 82 ILE A CA 1
ATOM 649 C C . ILE A 1 82 ? 8.774 4.218 1.996 1.00 95.88 82 ILE A C 1
ATOM 651 O O . ILE A 1 82 ? 8.009 4.876 2.701 1.00 95.88 82 ILE A O 1
ATOM 655 N N . ASN A 1 83 ? 9.927 4.728 1.551 1.00 96.38 83 ASN A N 1
ATOM 656 C CA . ASN A 1 83 ? 10.378 6.071 1.921 1.00 96.38 83 ASN A CA 1
ATOM 657 C C . ASN A 1 83 ? 9.443 7.164 1.395 1.00 96.38 83 ASN A C 1
ATOM 659 O O . ASN A 1 83 ? 9.186 8.149 2.088 1.00 96.38 83 ASN A O 1
ATOM 663 N N . SER A 1 84 ? 8.930 7.007 0.177 1.00 95.50 84 SER A N 1
ATOM 664 C CA . SER A 1 84 ? 8.007 7.971 -0.425 1.00 95.50 84 SER A CA 1
ATOM 665 C C . SER A 1 84 ? 6.656 7.994 0.285 1.00 95.50 84 SER A C 1
ATOM 667 O O . SER A 1 84 ? 6.102 9.073 0.519 1.00 95.50 84 SER A O 1
ATOM 669 N N . LEU A 1 85 ? 6.136 6.823 0.660 1.00 96.31 85 LEU A N 1
ATOM 670 C CA . LEU A 1 85 ? 4.904 6.713 1.434 1.00 96.31 85 LEU A CA 1
ATOM 671 C C . LEU A 1 85 ? 5.088 7.285 2.842 1.00 96.31 85 LEU A C 1
ATOM 673 O O . LEU A 1 85 ? 4.292 8.122 3.261 1.00 96.31 85 LEU A O 1
ATOM 677 N N . ARG A 1 86 ? 6.180 6.929 3.527 1.00 96.56 86 ARG A N 1
ATOM 678 C CA . ARG A 1 86 ? 6.517 7.459 4.853 1.00 96.56 86 ARG A CA 1
ATOM 679 C C . ARG A 1 86 ? 6.592 8.985 4.857 1.00 96.56 86 ARG A C 1
ATOM 681 O O . ARG A 1 86 ? 5.892 9.621 5.637 1.00 96.56 86 ARG A O 1
ATOM 688 N N . LYS A 1 87 ? 7.357 9.584 3.936 1.00 95.88 87 LYS A N 1
ATOM 689 C CA . LYS A 1 87 ? 7.457 11.051 3.813 1.00 95.88 87 LYS A CA 1
ATOM 690 C C . LYS A 1 87 ? 6.090 11.697 3.621 1.00 95.88 87 LYS A C 1
ATOM 692 O O . LYS A 1 87 ? 5.820 12.760 4.165 1.00 95.88 87 LYS A O 1
ATOM 697 N N . ARG A 1 88 ? 5.211 11.067 2.840 1.00 94.56 88 ARG A N 1
ATOM 698 C CA . ARG A 1 88 ? 3.854 11.571 2.618 1.00 94.56 88 ARG A CA 1
ATOM 699 C C . ARG A 1 88 ? 3.017 11.561 3.900 1.00 94.56 88 ARG A C 1
ATOM 701 O O . ARG A 1 88 ? 2.274 12.518 4.113 1.00 94.56 88 ARG A O 1
ATOM 708 N N . ILE A 1 89 ? 3.122 10.505 4.708 1.00 95.94 89 ILE A N 1
ATOM 709 C CA . ILE A 1 89 ? 2.451 10.402 6.012 1.00 95.94 89 ILE A CA 1
ATOM 710 C C . ILE A 1 89 ? 2.983 11.493 6.947 1.00 95.94 89 ILE A C 1
ATOM 712 O O . ILE A 1 89 ? 2.205 12.276 7.484 1.00 95.94 89 ILE A O 1
ATOM 716 N N . GLU A 1 90 ? 4.307 11.615 7.056 1.00 95.44 90 GLU A N 1
ATOM 717 C CA . GLU A 1 90 ? 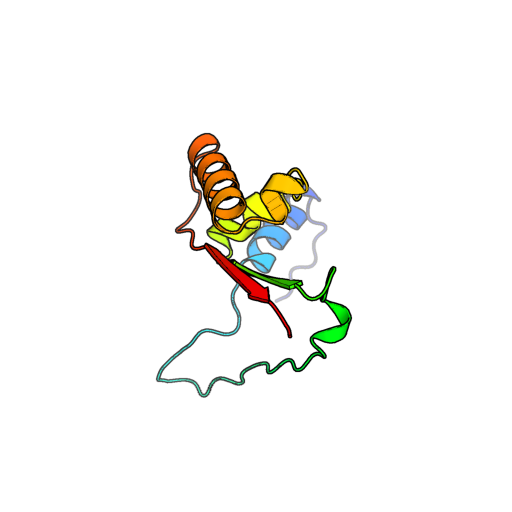4.973 12.592 7.925 1.00 95.44 90 GLU A CA 1
ATOM 718 C C . GLU A 1 90 ? 4.640 14.046 7.541 1.00 95.44 90 GLU A C 1
ATOM 720 O O . GLU A 1 90 ? 4.342 14.852 8.417 1.00 95.44 90 GLU A O 1
ATOM 725 N N . ILE A 1 91 ? 4.606 14.385 6.244 1.00 95.25 91 ILE A N 1
ATOM 726 C CA . ILE A 1 91 ? 4.267 15.742 5.764 1.00 95.25 91 ILE A CA 1
ATOM 727 C C . ILE A 1 91 ? 2.827 16.132 6.113 1.00 95.25 91 ILE A C 1
ATOM 729 O O . ILE A 1 91 ? 2.558 17.285 6.444 1.00 95.25 91 ILE A O 1
ATOM 733 N N . LYS A 1 92 ? 1.884 15.195 5.989 1.00 93.56 92 LYS A N 1
ATOM 734 C CA . LYS A 1 92 ? 0.466 15.447 6.279 1.00 93.56 92 LYS A CA 1
ATOM 735 C C . LYS A 1 92 ? 0.138 15.346 7.775 1.00 93.56 92 LYS A C 1
ATOM 737 O O . LYS A 1 92 ? -0.940 15.778 8.170 1.00 93.56 92 LYS A O 1
ATOM 742 N N . GLY A 1 93 ? 1.051 14.790 8.569 1.00 94.94 93 GLY A N 1
ATOM 743 C CA . GLY A 1 93 ? 0.824 14.384 9.951 1.00 94.94 93 GLY A CA 1
ATOM 744 C C . GLY A 1 93 ? 0.118 13.022 10.014 1.00 94.94 93 GLY A C 1
ATOM 745 O O . GLY A 1 93 ? -0.923 12.870 9.365 1.00 94.94 93 GLY A O 1
ATOM 746 N N . PRO A 1 94 ? 0.654 12.028 10.751 1.00 93.62 94 PRO A N 1
ATOM 747 C CA . PRO A 1 94 ? 0.003 10.732 10.936 1.00 93.62 94 PRO A CA 1
ATOM 748 C C . PRO A 1 94 ? -1.292 10.887 11.745 1.00 93.62 94 PRO A C 1
ATOM 750 O O . PRO A 1 94 ? -1.323 11.602 12.746 1.00 93.62 94 PRO A O 1
ATOM 753 N N . LYS A 1 95 ? -2.362 10.226 11.295 1.00 90.25 95 LYS A N 1
ATOM 754 C CA . LYS A 1 95 ? -3.649 10.155 12.005 1.00 90.25 95 LYS A CA 1
ATOM 755 C C . LYS A 1 95 ? -3.742 8.960 12.957 1.00 90.25 95 LYS A C 1
ATOM 757 O O . LYS A 1 95 ? -4.549 9.010 13.876 1.00 90.25 95 LYS A O 1
ATOM 762 N N . ASP A 1 96 ? -2.938 7.930 12.709 1.00 89.94 96 ASP A N 1
ATOM 763 C CA . ASP A 1 96 ? -2.866 6.680 13.466 1.00 89.94 96 ASP A CA 1
ATOM 764 C C . ASP A 1 96 ? -1.457 6.070 13.333 1.00 89.94 96 ASP A C 1
ATOM 766 O O . ASP A 1 96 ? -0.636 6.551 12.531 1.00 89.94 96 ASP A O 1
ATOM 770 N N . ASP A 1 97 ? -1.187 5.008 14.088 1.00 93.19 97 ASP A N 1
ATOM 771 C CA . ASP A 1 97 ? -0.009 4.169 13.925 1.00 93.19 97 ASP A CA 1
ATOM 772 C C . ASP A 1 97 ? -0.000 3.541 12.525 1.00 93.19 97 ASP A C 1
ATOM 774 O O . ASP A 1 97 ? -0.980 2.984 12.025 1.00 93.19 97 ASP A O 1
ATOM 778 N N . TYR A 1 98 ? 1.145 3.638 11.854 1.00 95.88 98 TYR A N 1
ATOM 779 C CA . TYR A 1 98 ? 1.271 3.223 10.466 1.00 95.88 98 TYR A CA 1
ATOM 780 C C . TYR A 1 98 ? 2.393 2.207 10.299 1.00 95.88 98 TYR A C 1
ATOM 782 O O . TYR A 1 98 ? 3.519 2.388 10.762 1.00 95.88 98 TYR A O 1
ATOM 790 N N . SER A 1 99 ? 2.082 1.127 9.591 1.00 95.56 99 SER A N 1
ATOM 791 C CA . SER A 1 99 ? 3.037 0.092 9.209 1.00 95.56 99 SER A CA 1
ATOM 792 C C . SER A 1 99 ? 2.894 -0.203 7.723 1.00 95.56 99 SER A C 1
ATOM 794 O O . SER A 1 99 ? 1.786 -0.292 7.198 1.00 95.56 99 SER A O 1
ATOM 796 N N . CYS A 1 100 ? 4.022 -0.341 7.032 1.00 95.88 100 CYS A N 1
ATOM 797 C CA . CYS A 1 100 ? 4.062 -0.717 5.625 1.00 95.88 100 CYS A CA 1
ATOM 798 C C . CYS A 1 100 ? 5.269 -1.616 5.368 1.00 95.88 100 CYS A C 1
ATOM 800 O O . CYS A 1 100 ? 6.395 -1.284 5.741 1.00 95.88 100 CYS A O 1
ATOM 802 N N . MET A 1 101 ? 5.021 -2.738 4.704 1.00 96.25 101 MET A N 1
ATOM 803 C CA . MET A 1 101 ? 6.028 -3.665 4.219 1.00 96.25 101 MET A CA 1
ATOM 804 C C . MET A 1 101 ? 5.879 -3.794 2.708 1.00 96.25 101 MET A C 1
ATOM 806 O O . MET A 1 101 ? 4.774 -3.948 2.195 1.00 96.25 101 MET A O 1
ATOM 810 N N . ASN A 1 102 ? 6.999 -3.750 1.996 1.00 95.69 102 ASN A N 1
ATOM 811 C CA . ASN A 1 102 ? 7.036 -3.952 0.557 1.00 95.69 102 ASN A CA 1
ATOM 812 C C . ASN A 1 102 ? 8.089 -5.014 0.231 1.00 95.69 102 ASN A C 1
ATOM 814 O O . ASN A 1 102 ? 9.215 -4.950 0.731 1.00 95.69 102 ASN A O 1
ATOM 818 N N . VAL A 1 103 ? 7.700 -6.003 -0.567 1.00 94.62 103 VAL A N 1
ATOM 819 C CA . VAL A 1 103 ? 8.514 -7.168 -0.904 1.00 94.62 103 VAL A CA 1
ATOM 820 C C . VAL A 1 103 ? 8.598 -7.277 -2.416 1.00 94.62 103 VAL A C 1
ATOM 822 O O . VAL A 1 103 ? 7.580 -7.280 -3.102 1.00 94.62 103 VAL A O 1
ATOM 825 N N . LYS A 1 104 ? 9.825 -7.397 -2.922 1.00 94.69 104 LYS A N 1
ATOM 826 C CA . LYS A 1 104 ? 10.110 -7.666 -4.329 1.00 94.69 104 LYS A CA 1
ATOM 827 C C . LYS A 1 104 ? 10.6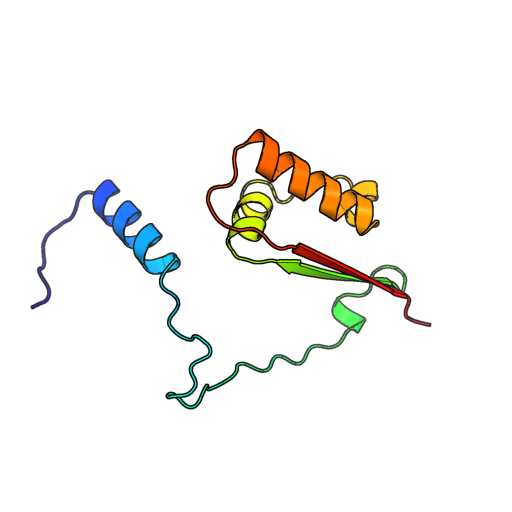81 -9.068 -4.456 1.00 94.69 104 LYS A C 1
ATOM 829 O O . LYS A 1 104 ? 11.720 -9.360 -3.864 1.00 94.69 104 LYS A O 1
ATOM 834 N N . ILE A 1 105 ? 10.005 -9.915 -5.218 1.00 94.31 105 ILE A N 1
ATOM 835 C CA . ILE A 1 105 ? 10.392 -11.305 -5.447 1.00 94.31 105 ILE A CA 1
ATOM 836 C C . ILE A 1 105 ? 10.744 -11.454 -6.921 1.00 94.31 105 ILE A C 1
ATOM 838 O O . ILE A 1 105 ? 9.977 -11.058 -7.792 1.00 94.31 105 ILE A O 1
ATOM 842 N N . HIS A 1 106 ? 11.917 -12.018 -7.186 1.00 93.19 106 HIS A N 1
ATOM 843 C CA . HIS A 1 106 ? 12.337 -12.386 -8.530 1.00 93.19 106 HIS A CA 1
ATOM 844 C C . HIS A 1 106 ? 12.009 -13.860 -8.742 1.00 93.19 106 HIS A C 1
ATOM 846 O O . HIS A 1 106 ? 12.609 -14.720 -8.091 1.00 93.19 106 HIS A O 1
ATOM 852 N N . MET A 1 107 ? 11.059 -14.136 -9.627 1.00 88.06 107 MET A N 1
ATOM 853 C CA . MET A 1 107 ? 10.732 -15.493 -10.042 1.00 88.06 107 MET A CA 1
ATOM 854 C C . MET A 1 107 ? 11.713 -15.892 -11.149 1.00 88.06 107 MET A C 1
ATOM 856 O O . MET A 1 107 ? 11.934 -15.132 -12.092 1.00 88.06 107 MET A O 1
ATOM 860 N N . LYS A 1 108 ? 12.372 -17.037 -10.969 1.00 69.81 108 LYS A N 1
ATOM 861 C CA . LYS A 1 108 ? 13.287 -17.631 -11.951 1.00 69.81 108 LYS A CA 1
ATOM 862 C C . LYS A 1 108 ? 12.579 -18.694 -12.766 1.00 69.81 108 LYS A C 1
ATOM 864 O O . LYS A 1 108 ? 11.752 -19.407 -12.158 1.00 69.81 108 LYS A O 1
#

Foldseek 3Di:
DDDDDDDDPVVVVVVVVVVVPDDPFDDDPVDDGDDDDDDDDQVVQDDPQKHKDKDKDPQLVVLCVVPVDDDPVQRQDFVSVVVVSVVSCVVVDGPDDIDMGMDMDRHD

Radius of gyration: 18.86 Å; chains: 1; bounding box: 50×34×40 Å

Organism: Vibrio anguillarum (NCBI:txid55601)

pLDDT: mean 83.24, std 15.26, range [35.66, 96.56]